Protein AF-A0A1G2W5U4-F1 (afdb_monomer)

Sequence (71 aa):
MKHLTRFGILRLQFLQSCKPELLQEMQHAGALEDHLVSSQRSAEWELDQLIFAGMEEEEAELFILNEYIMA

Secondary structure (DSSP, 8-state):
-TT--HHHHHHHHHHHHH-HHHHHHHHHTT-HHHHHHHHHHHHHHHHHHHHHTT--HHHHHHHHHHHHHH-

Radius of gyration: 12.94 Å; Cα contacts (8 Å, |Δi|>4): 42; chains: 1; bounding box: 27×22×36 Å

Nearest PDB structures (foldseek):
  2apl-assembly1_A  TM=7.986E-01  e=6.815E+00  Porphyromonas gingivalis W83
  5cwc-assembly1_A  TM=6.326E-01  e=4.472E+00  synthetic construct
  5cwg-assembly1_A  TM=6.355E-01  e=6.417E+00  synthetic construct

Structure (mmCIF, N/CA/C/O backbone):
data_AF-A0A1G2W5U4-F1
#
_entry.id   AF-A0A1G2W5U4-F1
#
loop_
_atom_site.group_PDB
_atom_site.id
_atom_site.type_symbol
_atom_site.label_atom_id
_atom_site.label_alt_id
_atom_site.label_comp_id
_atom_site.label_asym_id
_atom_site.label_entity_id
_atom_site.label_seq_id
_atom_site.pdbx_PDB_ins_code
_atom_site.Cartn_x
_atom_site.Cartn_y
_atom_site.Cartn_z
_atom_site.occupancy
_atom_site.B_iso_or_equiv
_atom_site.auth_seq_id
_atom_site.auth_comp_id
_atom_site.auth_asym_id
_atom_site.auth_atom_id
_atom_site.pdbx_PDB_model_num
ATOM 1 N N . MET A 1 1 ? -0.848 -7.502 13.572 1.00 62.28 1 MET A N 1
ATOM 2 C CA . MET A 1 1 ? 0.160 -6.649 12.880 1.00 62.28 1 MET A CA 1
ATOM 3 C C . MET A 1 1 ? 1.431 -7.353 12.357 1.00 62.28 1 MET A C 1
ATOM 5 O O . MET A 1 1 ? 2.256 -6.673 11.765 1.00 62.28 1 MET A O 1
ATOM 9 N N . LYS A 1 2 ? 1.632 -8.681 12.485 1.00 72.94 2 LYS A N 1
ATOM 10 C CA . LYS A 1 2 ? 2.836 -9.364 11.931 1.00 72.94 2 LYS A CA 1
ATOM 11 C C . LYS A 1 2 ? 2.839 -9.504 10.395 1.00 72.94 2 LYS A C 1
ATOM 13 O O . LYS A 1 2 ? 3.815 -9.985 9.836 1.00 72.94 2 LYS A O 1
ATOM 18 N N . HIS A 1 3 ? 1.747 -9.119 9.736 1.00 83.12 3 HIS A N 1
ATOM 19 C CA . HIS A 1 3 ? 1.507 -9.336 8.307 1.00 83.12 3 HIS A CA 1
ATOM 20 C C . HIS A 1 3 ? 1.685 -8.075 7.455 1.00 83.12 3 HIS A C 1
ATOM 22 O O . HIS A 1 3 ? 1.383 -8.113 6.266 1.00 83.12 3 HIS A O 1
ATOM 28 N N . LEU A 1 4 ? 2.129 -6.961 8.048 1.00 90.44 4 LEU A N 1
ATOM 29 C CA . LEU A 1 4 ? 2.327 -5.725 7.300 1.00 90.44 4 LEU A CA 1
ATOM 30 C C . LEU A 1 4 ? 3.663 -5.746 6.562 1.00 90.44 4 LEU A C 1
ATOM 32 O O . LEU A 1 4 ? 4.709 -5.983 7.168 1.00 90.44 4 LEU A O 1
ATOM 36 N N . THR A 1 5 ? 3.612 -5.471 5.266 1.00 91.00 5 THR A N 1
ATOM 37 C CA . THR A 1 5 ? 4.785 -5.210 4.434 1.00 91.00 5 THR A CA 1
ATOM 38 C C . THR A 1 5 ? 5.165 -3.73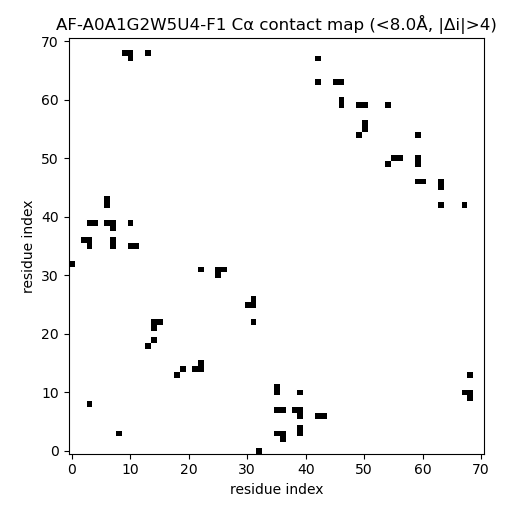2 4.526 1.00 91.00 5 THR A C 1
ATOM 40 O O . THR A 1 5 ? 4.567 -2.961 5.287 1.00 91.00 5 THR A O 1
ATOM 43 N N . ARG A 1 6 ? 6.175 -3.307 3.756 1.00 89.12 6 ARG A N 1
ATOM 44 C CA . ARG A 1 6 ? 6.592 -1.897 3.691 1.00 89.12 6 ARG A CA 1
ATOM 45 C C . ARG A 1 6 ? 5.410 -0.974 3.362 1.00 89.12 6 ARG A C 1
ATOM 47 O O . ARG A 1 6 ? 5.264 0.055 4.018 1.00 89.12 6 ARG A O 1
ATOM 54 N N . PHE A 1 7 ? 4.530 -1.359 2.436 1.00 91.00 7 PHE A N 1
ATOM 55 C CA . PHE A 1 7 ? 3.343 -0.573 2.078 1.00 91.00 7 PHE A CA 1
ATOM 56 C C . PHE A 1 7 ? 2.339 -0.462 3.231 1.00 91.00 7 PHE A C 1
ATOM 58 O O . PHE A 1 7 ? 1.819 0.622 3.499 1.00 91.00 7 PHE A O 1
ATOM 65 N N . GLY A 1 8 ? 2.101 -1.546 3.975 1.00 92.81 8 GLY A N 1
ATOM 66 C CA . GLY A 1 8 ? 1.249 -1.508 5.166 1.00 92.81 8 GLY A CA 1
ATOM 67 C C . GLY A 1 8 ? 1.799 -0.577 6.253 1.00 92.81 8 GLY A C 1
ATOM 68 O O . GLY A 1 8 ? 1.051 0.196 6.852 1.00 92.81 8 GLY A O 1
ATOM 69 N N . ILE A 1 9 ? 3.118 -0.598 6.472 1.00 92.94 9 ILE A N 1
ATOM 70 C CA . ILE A 1 9 ? 3.796 0.288 7.431 1.00 92.94 9 ILE A CA 1
ATOM 71 C C . ILE A 1 9 ? 3.689 1.753 6.995 1.00 92.94 9 ILE A C 1
ATOM 73 O O . ILE A 1 9 ? 3.340 2.604 7.811 1.00 92.94 9 ILE A O 1
ATOM 77 N N . LEU A 1 10 ? 3.942 2.053 5.719 1.00 91.75 10 LEU A N 1
ATOM 78 C CA . LEU A 1 10 ? 3.858 3.416 5.191 1.00 91.75 10 LEU A CA 1
ATOM 79 C C . LEU A 1 10 ? 2.436 3.974 5.277 1.00 91.75 10 LEU A C 1
ATOM 81 O O . LEU A 1 10 ? 2.255 5.118 5.693 1.00 91.75 10 LEU A O 1
ATOM 85 N N . ARG A 1 11 ? 1.415 3.160 4.975 1.00 92.19 11 ARG A N 1
ATOM 86 C CA . ARG A 1 11 ? 0.017 3.581 5.139 1.00 92.19 11 ARG A CA 1
ATOM 87 C C . ARG A 1 11 ? -0.303 3.900 6.592 1.00 92.19 11 ARG A C 1
ATOM 89 O O . ARG A 1 11 ? -0.938 4.913 6.864 1.00 92.19 11 ARG A O 1
ATOM 96 N N . LEU A 1 12 ? 0.161 3.073 7.528 1.00 94.00 12 LEU A N 1
ATOM 97 C CA . LEU A 1 12 ? -0.021 3.335 8.953 1.00 94.00 12 LEU A CA 1
ATOM 98 C C . LEU A 1 12 ? 0.657 4.643 9.380 1.00 94.00 12 LEU A 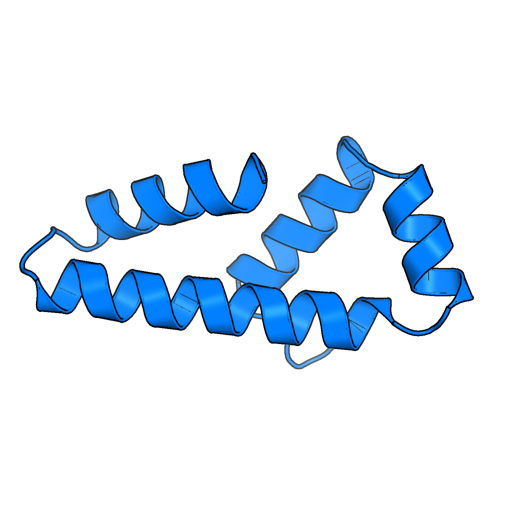C 1
ATOM 100 O O . LEU A 1 12 ? 0.032 5.442 10.072 1.00 94.00 12 LEU A O 1
ATOM 104 N N . GLN A 1 13 ? 1.899 4.881 8.953 1.00 93.06 13 GLN A N 1
ATOM 105 C CA . GLN A 1 13 ? 2.621 6.121 9.253 1.00 93.06 13 GLN A CA 1
ATOM 106 C C . GLN A 1 13 ? 1.889 7.348 8.702 1.00 93.06 13 GLN A C 1
ATOM 108 O O . GLN A 1 13 ? 1.710 8.324 9.425 1.00 93.06 13 GLN A O 1
ATOM 113 N N . PHE A 1 14 ? 1.395 7.273 7.465 1.00 91.75 14 PHE A N 1
ATOM 114 C CA . PHE A 1 14 ? 0.594 8.338 6.868 1.00 91.75 14 PHE A CA 1
ATOM 115 C C . PHE A 1 14 ? -0.705 8.595 7.641 1.00 91.75 14 PHE A C 1
ATOM 117 O O . PHE A 1 14 ? -1.034 9.743 7.936 1.00 91.75 14 PHE A O 1
ATOM 124 N N . LEU A 1 15 ? -1.440 7.545 8.019 1.00 92.69 15 LEU A N 1
ATOM 125 C CA . LEU A 1 15 ? -2.647 7.686 8.835 1.00 92.69 15 LEU A CA 1
ATOM 126 C C . LEU A 1 15 ? -2.327 8.344 10.187 1.00 92.69 15 LEU A C 1
ATOM 128 O O . LEU A 1 15 ? -3.065 9.218 10.629 1.00 92.69 15 LEU A O 1
ATOM 132 N N . GLN A 1 16 ? -1.203 7.990 10.812 1.00 94.81 16 GLN A N 1
ATOM 133 C CA . GLN A 1 16 ? -0.756 8.597 12.069 1.00 94.81 16 GLN A CA 1
ATOM 134 C C . GLN A 1 16 ? -0.413 10.085 11.926 1.00 94.81 16 GLN A C 1
ATOM 136 O O . GLN A 1 16 ? -0.763 10.868 12.806 1.00 94.81 16 GLN A O 1
ATOM 141 N N . SER A 1 17 ? 0.273 10.481 10.850 1.00 93.94 17 SER A N 1
ATOM 142 C CA . SER A 1 17 ? 0.744 11.860 10.673 1.00 93.94 17 SER A CA 1
ATOM 143 C C . SER A 1 17 ? -0.288 12.789 10.038 1.00 93.94 17 SER A C 1
ATOM 145 O O . SER A 1 17 ? -0.331 13.970 10.369 1.00 93.94 17 SER A O 1
ATOM 147 N N . CYS A 1 18 ? -1.090 12.279 9.103 1.00 92.56 18 CYS A N 1
ATOM 148 C CA . CYS A 1 18 ? -1.895 13.094 8.193 1.00 92.56 18 CYS A CA 1
ATOM 149 C C . CYS A 1 18 ? -3.404 12.873 8.333 1.00 92.56 18 CYS A C 1
ATOM 151 O O . CYS A 1 18 ? -4.165 13.789 8.035 1.00 9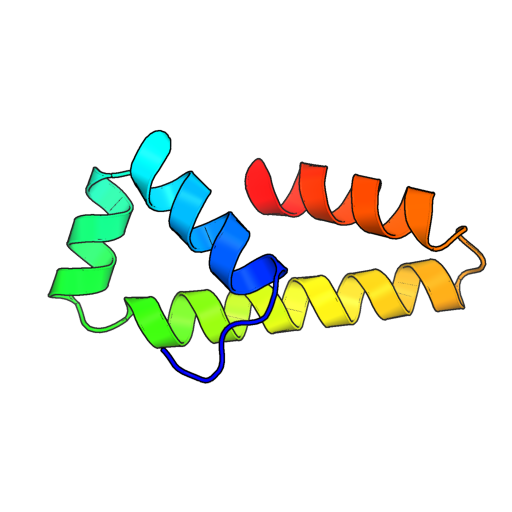2.56 18 CYS A O 1
ATOM 153 N N . LYS A 1 19 ? -3.855 11.691 8.776 1.00 92.69 19 LYS A N 1
ATOM 154 C CA . LYS A 1 19 ? -5.287 11.374 8.952 1.00 92.69 19 LYS A CA 1
ATOM 155 C C . LYS A 1 19 ? -5.565 10.711 10.324 1.00 92.69 19 LYS A C 1
ATOM 157 O O . LYS A 1 19 ? -6.132 9.616 10.364 1.00 92.69 19 LYS A O 1
ATOM 162 N N . PRO A 1 20 ? -5.177 11.335 11.458 1.00 95.62 20 PRO A N 1
ATOM 163 C CA . PRO A 1 20 ? -5.249 10.699 12.780 1.00 95.62 20 PRO A CA 1
ATOM 164 C C . PRO A 1 20 ? -6.682 10.405 13.245 1.00 95.62 20 PRO A C 1
ATOM 166 O O . PRO A 1 20 ? -6.903 9.435 13.966 1.00 95.62 20 PRO A O 1
ATOM 169 N N . GLU A 1 21 ? -7.659 11.204 12.818 1.00 96.44 21 GLU A N 1
ATOM 170 C CA . GLU A 1 21 ? -9.083 10.988 13.113 1.00 96.44 21 GLU A CA 1
ATOM 171 C C . GLU A 1 21 ? -9.584 9.697 12.451 1.00 96.44 21 GLU A C 1
ATOM 173 O O . GLU A 1 21 ? -10.120 8.819 13.123 1.00 96.44 21 GLU A O 1
ATOM 178 N N . LEU A 1 22 ? -9.278 9.515 11.161 1.00 94.38 22 LEU A N 1
ATOM 179 C CA . LEU A 1 22 ? -9.594 8.292 10.422 1.00 94.38 22 LEU A CA 1
ATOM 180 C C . LEU A 1 22 ? -8.915 7.060 11.037 1.00 94.38 22 LEU A C 1
ATOM 182 O O . LEU A 1 22 ? -9.519 5.991 11.125 1.00 94.38 22 LEU A O 1
ATOM 186 N N . LEU A 1 23 ? -7.663 7.202 11.489 1.00 96.31 23 LEU A N 1
ATOM 187 C CA . LEU A 1 23 ? -6.960 6.133 12.197 1.00 96.31 23 LEU A CA 1
ATOM 188 C C . LEU A 1 23 ? -7.723 5.706 13.457 1.00 96.31 23 LEU A C 1
ATOM 190 O O . LEU A 1 23 ? -7.906 4.509 13.680 1.00 96.31 23 LEU A O 1
ATOM 194 N N . GLN A 1 24 ? -8.171 6.668 14.267 1.00 96.88 24 GLN A N 1
ATOM 195 C CA . GLN A 1 24 ? -8.934 6.388 15.483 1.00 96.88 24 GLN A CA 1
ATOM 196 C C . GLN A 1 24 ? -10.283 5.734 15.175 1.00 96.88 24 GLN A C 1
ATOM 198 O O . GLN A 1 24 ? -10.646 4.763 15.837 1.00 96.88 24 GLN A O 1
ATOM 203 N N . GLU A 1 25 ? -10.998 6.203 14.151 1.00 97.25 25 GLU A N 1
ATOM 204 C CA . GLU A 1 25 ? -12.258 5.599 13.705 1.00 97.25 25 GLU A CA 1
ATOM 205 C C . GLU A 1 25 ? -12.068 4.135 13.293 1.00 97.25 25 GLU A C 1
ATOM 207 O O . GLU A 1 25 ? -12.785 3.253 13.768 1.00 97.25 25 GLU A O 1
ATOM 212 N N . MET A 1 26 ? -11.052 3.847 12.473 1.00 96.25 26 MET A N 1
ATOM 213 C CA . MET A 1 26 ? -10.732 2.482 12.046 1.00 96.25 26 MET A CA 1
ATOM 214 C C . MET A 1 26 ? -10.313 1.586 13.215 1.00 96.25 26 MET A C 1
ATOM 216 O O . MET A 1 26 ? -10.664 0.405 13.241 1.00 96.25 26 MET A O 1
ATOM 220 N N . GLN A 1 27 ? -9.567 2.125 14.184 1.00 96.12 27 GLN A N 1
ATOM 221 C CA . GLN A 1 27 ? -9.197 1.397 15.399 1.00 96.12 27 GLN A CA 1
ATOM 222 C C . GLN A 1 27 ? -10.423 1.077 16.252 1.00 96.12 27 GLN A C 1
ATOM 224 O O . GLN A 1 27 ? -10.562 -0.056 16.709 1.00 96.12 27 GLN A O 1
ATOM 229 N N . HIS A 1 28 ? -11.327 2.040 16.431 1.00 96.81 28 HIS A N 1
ATOM 230 C CA . HIS A 1 28 ? -12.552 1.846 17.199 1.00 96.81 28 HIS A CA 1
ATOM 231 C C . HIS A 1 28 ? -13.492 0.832 16.536 1.00 96.81 28 HIS A C 1
ATOM 233 O O . HIS A 1 28 ? -14.075 -0.010 17.214 1.00 96.81 28 HIS A O 1
ATOM 239 N N . ALA A 1 29 ? -13.579 0.863 15.205 1.00 96.88 29 ALA A N 1
ATOM 240 C CA . ALA A 1 29 ? -14.342 -0.099 14.418 1.00 96.88 29 ALA A CA 1
ATOM 241 C C . ALA A 1 29 ? -13.681 -1.490 14.325 1.00 96.88 29 ALA A C 1
ATOM 243 O O . ALA A 1 29 ? -14.282 -2.408 13.771 1.00 96.88 29 ALA A O 1
ATOM 244 N N . GLY A 1 30 ? -12.447 -1.661 14.819 1.00 96.00 30 GLY A N 1
ATOM 245 C CA . GLY A 1 30 ? -11.687 -2.908 14.685 1.00 96.00 30 GLY A CA 1
ATOM 246 C C . GLY A 1 30 ? -11.266 -3.237 13.246 1.00 96.00 30 GLY A C 1
ATOM 247 O O . GLY A 1 30 ? -10.870 -4.363 12.973 1.00 96.00 30 GLY A O 1
ATOM 248 N N . ALA A 1 31 ? -11.334 -2.268 12.330 1.00 96.19 31 ALA A N 1
ATOM 249 C CA . ALA A 1 31 ? -11.110 -2.452 10.895 1.00 96.19 31 ALA A CA 1
ATOM 250 C C . ALA A 1 31 ? -9.687 -2.083 10.438 1.00 96.19 31 ALA A C 1
ATOM 252 O O . ALA A 1 31 ? -9.356 -2.240 9.264 1.00 96.19 31 ALA A O 1
ATOM 253 N N . LEU A 1 32 ? -8.837 -1.573 11.340 1.00 95.12 32 LEU A N 1
ATOM 254 C CA . LEU A 1 32 ? -7.511 -1.066 10.973 1.00 95.12 32 LEU A CA 1
ATOM 255 C C . LEU A 1 32 ? -6.619 -2.142 10.339 1.00 95.12 32 LEU A C 1
ATOM 257 O O . LEU A 1 32 ? -5.995 -1.884 9.315 1.00 95.12 32 LEU A O 1
ATOM 261 N N . GLU A 1 33 ? -6.521 -3.329 10.945 1.00 95.06 33 GLU A N 1
ATOM 262 C CA . GLU A 1 33 ? -5.627 -4.373 10.425 1.00 95.06 33 GLU A CA 1
ATOM 263 C C . GLU A 1 33 ? -6.079 -4.847 9.039 1.00 95.06 33 GLU A C 1
ATOM 265 O O . GLU A 1 33 ? -5.261 -4.884 8.121 1.00 95.06 33 GLU A O 1
ATOM 270 N N . ASP A 1 34 ? -7.377 -5.094 8.859 1.00 95.25 34 ASP A N 1
ATOM 271 C CA . ASP A 1 34 ? -7.946 -5.485 7.567 1.00 95.25 34 ASP A CA 1
ATOM 272 C C . ASP A 1 34 ? -7.765 -4.396 6.506 1.00 95.25 34 ASP A C 1
ATOM 274 O O . ASP A 1 34 ? -7.401 -4.700 5.370 1.00 95.25 34 ASP A O 1
ATOM 278 N N . HIS A 1 35 ? -7.948 -3.122 6.872 1.00 93.50 35 HIS A N 1
ATOM 279 C CA . HIS A 1 35 ? -7.688 -1.999 5.976 1.00 93.50 35 HIS A CA 1
ATOM 280 C C . HIS A 1 35 ? -6.229 -1.987 5.510 1.00 93.50 35 HIS A C 1
ATOM 282 O O . HIS A 1 35 ? -5.978 -1.944 4.309 1.00 93.50 35 HIS A O 1
ATOM 288 N N . LEU A 1 36 ? -5.268 -2.073 6.435 1.00 94.12 36 LEU A N 1
ATOM 289 C CA . LEU A 1 36 ? -3.842 -2.042 6.101 1.00 94.12 36 LEU A CA 1
ATOM 290 C C . LEU A 1 36 ? -3.422 -3.250 5.251 1.00 94.12 36 LEU A C 1
ATOM 292 O O . LEU A 1 36 ? -2.666 -3.086 4.295 1.00 94.12 36 LEU A O 1
ATOM 296 N N . VAL A 1 37 ? -3.931 -4.446 5.563 1.00 94.88 37 VAL A N 1
ATOM 297 C CA . VAL A 1 37 ? -3.631 -5.676 4.810 1.00 94.88 37 VAL A CA 1
ATOM 298 C C . VAL A 1 37 ? -4.270 -5.662 3.421 1.00 94.88 37 VAL A C 1
ATOM 300 O O . VAL A 1 37 ? -3.646 -6.099 2.458 1.00 94.88 37 VAL A O 1
ATOM 303 N N . SER A 1 38 ? -5.502 -5.173 3.295 1.00 93.62 38 SER A N 1
ATOM 304 C CA . SER A 1 38 ? -6.165 -5.030 1.995 1.00 93.62 38 SER A CA 1
ATOM 305 C C . SER A 1 38 ? -5.443 -3.997 1.128 1.00 93.62 38 SER A C 1
ATOM 307 O O . SER A 1 38 ? -5.055 -4.283 -0.000 1.00 93.62 38 SER A O 1
ATOM 309 N N . SER A 1 39 ? -5.168 -2.829 1.707 1.00 92.25 39 SER A N 1
ATOM 310 C CA . SER A 1 39 ? -4.512 -1.706 1.046 1.00 92.25 39 SER A CA 1
ATOM 311 C C . SER A 1 39 ? -3.114 -2.083 0.537 1.00 92.25 39 SER A C 1
ATOM 313 O O . SER A 1 39 ? -2.811 -1.860 -0.633 1.00 92.25 39 SER A O 1
ATOM 315 N N . GLN A 1 40 ? -2.279 -2.732 1.359 1.00 93.75 40 GLN A N 1
ATOM 316 C CA . GLN A 1 40 ? -0.935 -3.126 0.919 1.00 93.75 40 GLN A CA 1
ATOM 317 C C . GLN A 1 40 ? -0.966 -4.164 -0.212 1.00 93.75 40 GLN A C 1
ATOM 319 O O . GLN A 1 40 ? -0.127 -4.101 -1.099 1.00 93.75 40 GLN A O 1
ATOM 324 N N . ARG A 1 41 ? -1.938 -5.091 -0.211 1.00 94.75 41 ARG A N 1
ATOM 325 C CA . ARG A 1 41 ? -2.064 -6.102 -1.272 1.00 94.75 41 ARG A CA 1
ATOM 326 C C . ARG A 1 41 ? -2.431 -5.466 -2.603 1.00 94.75 41 ARG A C 1
ATOM 328 O O . ARG A 1 41 ? -1.934 -5.911 -3.629 1.00 94.75 41 ARG A O 1
ATOM 335 N N . SER A 1 42 ? -3.285 -4.443 -2.586 1.00 93.50 42 SER A N 1
ATOM 336 C CA . SER A 1 42 ? -3.597 -3.675 -3.791 1.00 93.50 42 SER A CA 1
ATOM 337 C C . SER A 1 42 ? -2.352 -2.971 -4.329 1.00 93.50 42 SER A C 1
ATOM 339 O O . SER A 1 42 ? -2.059 -3.106 -5.509 1.00 93.50 42 SER A O 1
ATOM 341 N N . ALA A 1 43 ? -1.576 -2.308 -3.462 1.00 92.94 43 ALA A N 1
ATOM 342 C CA . ALA A 1 43 ? -0.326 -1.657 -3.862 1.00 92.94 43 ALA A CA 1
ATOM 343 C C . ALA A 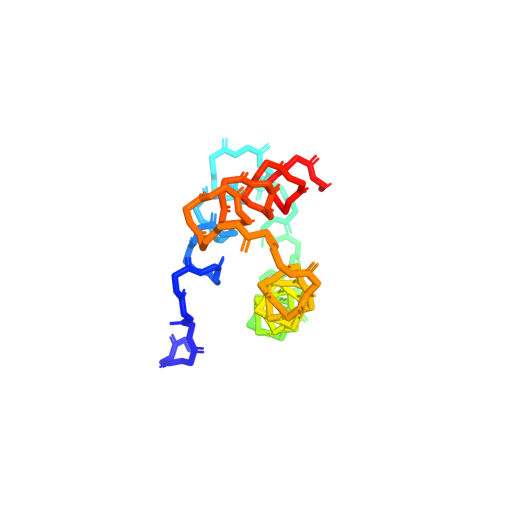1 43 ? 0.704 -2.647 -4.433 1.00 92.94 43 ALA A C 1
ATOM 345 O O . ALA A 1 43 ? 1.317 -2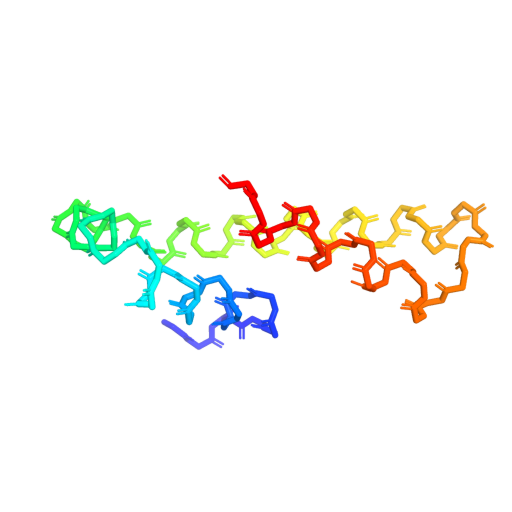.371 -5.458 1.00 92.94 43 ALA A O 1
ATOM 346 N N . GLU A 1 44 ? 0.872 -3.810 -3.801 1.00 94.31 44 GLU A N 1
ATOM 347 C CA . GLU A 1 44 ? 1.763 -4.874 -4.286 1.00 94.31 44 GLU A CA 1
ATOM 348 C C . GLU A 1 44 ? 1.307 -5.413 -5.645 1.00 94.31 44 GLU A C 1
ATOM 350 O O . GLU A 1 44 ? 2.116 -5.571 -6.554 1.00 94.31 44 GLU A O 1
ATOM 355 N N . TRP A 1 45 ? 0.003 -5.642 -5.812 1.00 95.44 45 TRP A N 1
ATOM 356 C CA . TRP A 1 45 ? -0.543 -6.113 -7.079 1.00 95.44 45 TRP A CA 1
ATOM 357 C C . TRP A 1 45 ? -0.354 -5.090 -8.206 1.00 95.44 45 TRP A C 1
ATOM 359 O O . TRP A 1 45 ? 0.041 -5.465 -9.308 1.00 95.44 45 TRP A O 1
ATOM 369 N N . GLU A 1 46 ? -0.609 -3.807 -7.946 1.00 95.19 46 GLU A N 1
ATOM 370 C CA . GLU A 1 46 ? -0.403 -2.740 -8.931 1.00 95.19 46 GLU A CA 1
ATOM 371 C C . GLU A 1 46 ? 1.080 -2.566 -9.285 1.00 95.19 46 GLU A C 1
ATOM 373 O O . GLU A 1 46 ? 1.407 -2.410 -10.463 1.00 95.19 46 GLU A O 1
ATOM 378 N N . LEU A 1 47 ? 1.979 -2.669 -8.301 1.00 95.50 47 LEU A N 1
ATOM 379 C CA . LEU A 1 47 ? 3.425 -2.668 -8.528 1.00 95.50 47 LEU A CA 1
ATOM 380 C C . LEU A 1 47 ? 3.832 -3.786 -9.495 1.00 95.50 47 LEU A C 1
ATOM 382 O O . LEU A 1 47 ? 4.499 -3.522 -10.497 1.00 95.50 47 LEU A O 1
ATOM 386 N N . ASP A 1 48 ? 3.370 -5.014 -9.245 1.00 96.44 48 ASP A N 1
ATOM 387 C CA . ASP A 1 48 ? 3.644 -6.160 -10.115 1.00 96.44 48 ASP A CA 1
ATOM 388 C C . ASP A 1 48 ? 3.121 -5.929 -11.543 1.00 96.44 48 ASP A C 1
ATOM 390 O O . ASP A 1 48 ? 3.783 -6.308 -12.512 1.00 96.44 48 ASP A O 1
ATOM 394 N N . GLN A 1 49 ? 1.953 -5.289 -11.703 1.00 97.50 49 GLN A N 1
ATOM 395 C CA . GLN A 1 49 ? 1.411 -4.958 -13.028 1.00 97.50 49 GLN A CA 1
ATOM 396 C C . GLN A 1 49 ? 2.281 -3.942 -13.778 1.00 97.50 49 GLN A C 1
ATOM 398 O O . GLN A 1 49 ? 2.495 -4.101 -14.981 1.00 97.50 49 GLN A O 1
ATOM 403 N N . LEU A 1 50 ? 2.788 -2.914 -13.094 1.00 97.12 50 LEU A N 1
ATOM 404 C CA . LEU A 1 50 ? 3.651 -1.896 -13.700 1.00 97.12 50 LEU A CA 1
ATOM 405 C C . LEU A 1 50 ? 4.991 -2.488 -14.138 1.00 97.12 50 LEU A C 1
ATOM 407 O O . LEU A 1 50 ? 5.418 -2.272 -15.275 1.00 97.12 50 LEU A O 1
ATOM 411 N N . ILE A 1 51 ? 5.609 -3.296 -13.275 1.00 97.50 51 ILE A N 1
ATOM 412 C CA . ILE A 1 51 ? 6.858 -3.999 -13.591 1.00 97.50 51 ILE A CA 1
ATOM 413 C C . ILE A 1 51 ? 6.638 -4.952 -14.771 1.00 97.50 51 ILE A C 1
ATOM 415 O O . ILE A 1 51 ? 7.417 -4.963 -15.723 1.00 97.50 51 ILE A O 1
ATOM 419 N N . PHE A 1 52 ? 5.537 -5.710 -14.769 1.00 97.62 52 PHE A N 1
ATOM 420 C CA . PHE A 1 52 ? 5.188 -6.598 -15.880 1.00 97.62 52 PHE A CA 1
ATOM 421 C C . PHE A 1 52 ? 4.965 -5.842 -17.200 1.00 97.62 52 PHE A C 1
ATOM 423 O O . PHE A 1 52 ? 5.308 -6.349 -18.269 1.00 97.62 52 PHE A O 1
ATOM 430 N N . ALA A 1 53 ? 4.430 -4.621 -17.139 1.00 97.56 53 ALA A N 1
ATOM 431 C CA . ALA A 1 53 ? 4.266 -3.745 -18.296 1.00 97.56 53 ALA A CA 1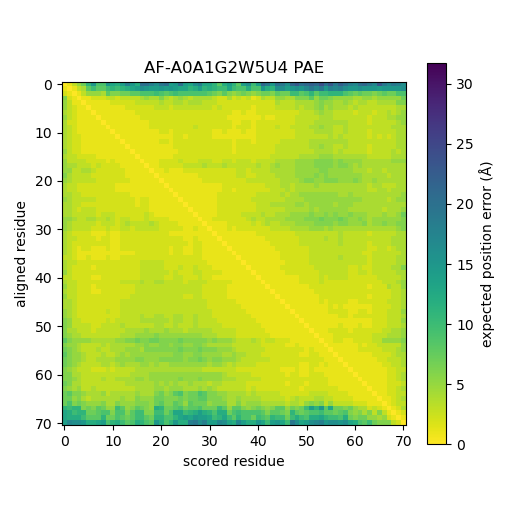
ATOM 432 C C . ALA A 1 53 ? 5.592 -3.147 -18.813 1.00 97.56 53 ALA A C 1
ATOM 434 O O . ALA A 1 53 ? 5.591 -2.480 -19.849 1.00 97.56 53 ALA A O 1
ATOM 435 N N . GLY A 1 54 ? 6.715 -3.412 -18.137 1.00 97.62 54 GLY A N 1
ATOM 436 C CA . GLY A 1 54 ? 8.051 -2.969 -18.529 1.00 97.62 54 GLY A CA 1
ATOM 437 C C . GLY A 1 54 ? 8.483 -1.643 -17.907 1.00 97.62 54 GLY A C 1
ATOM 438 O O . GLY A 1 54 ? 9.439 -1.047 -18.397 1.00 97.62 54 GLY A O 1
ATOM 439 N N . MET A 1 55 ? 7.789 -1.166 -16.868 1.00 97.62 55 MET A N 1
ATOM 440 C CA . MET A 1 55 ? 8.279 -0.056 -16.051 1.00 97.62 55 MET A CA 1
ATOM 441 C C . MET A 1 55 ? 9.441 -0.539 -15.177 1.00 97.62 55 MET A C 1
ATOM 443 O O . MET A 1 55 ? 9.401 -1.648 -14.643 1.00 97.62 55 MET A O 1
ATOM 447 N N . GLU A 1 56 ? 10.465 0.295 -15.018 1.00 97.44 56 GLU A N 1
ATOM 448 C CA . GLU A 1 56 ? 11.571 -0.005 -14.109 1.00 97.44 56 GLU A CA 1
ATOM 449 C C . GLU A 1 56 ? 11.068 -0.073 -12.661 1.00 97.44 56 GLU A C 1
ATOM 451 O O . GLU A 1 56 ? 10.234 0.731 -12.244 1.00 97.44 56 GLU A O 1
ATOM 456 N N . GLU A 1 57 ? 11.585 -1.025 -11.882 1.00 93.19 57 GLU A N 1
ATOM 457 C CA . GLU A 1 57 ? 11.100 -1.324 -10.525 1.00 93.19 57 GLU A CA 1
ATOM 458 C C . GLU A 1 57 ? 11.115 -0.092 -9.607 1.00 93.19 57 GLU A C 1
ATOM 460 O O . GLU A 1 57 ? 10.141 0.171 -8.902 1.00 93.19 57 GLU A O 1
ATOM 465 N N . GLU A 1 58 ? 12.182 0.710 -9.661 1.00 93.31 58 GLU A N 1
ATOM 466 C CA . GLU A 1 58 ? 12.306 1.939 -8.867 1.00 93.31 58 GLU A CA 1
ATOM 467 C C . GLU A 1 58 ? 11.263 2.999 -9.262 1.00 93.31 58 GLU A C 1
ATOM 469 O O . GLU A 1 58 ? 10.707 3.682 -8.399 1.00 93.31 58 GLU A O 1
ATOM 474 N N . GLU A 1 59 ? 10.974 3.130 -10.560 1.00 95.06 59 GLU A N 1
ATOM 475 C CA . GLU A 1 59 ? 9.971 4.065 -11.079 1.00 95.06 59 GLU A CA 1
ATOM 476 C C . GLU A 1 59 ? 8.557 3.610 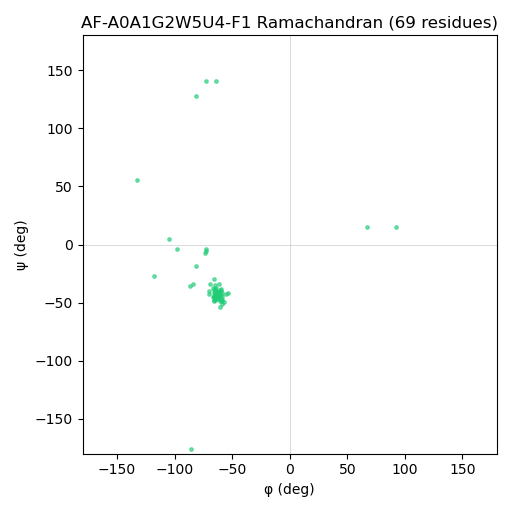-10.704 1.00 95.06 59 GLU A C 1
ATOM 478 O O . GLU A 1 59 ? 7.748 4.419 -10.241 1.00 95.06 59 GLU A O 1
ATOM 483 N N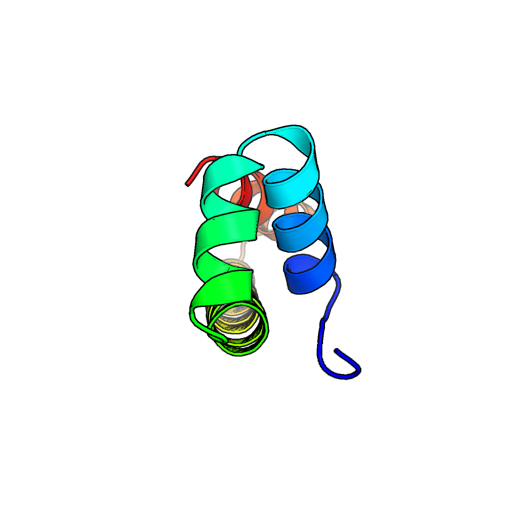 . ALA A 1 60 ? 8.283 2.310 -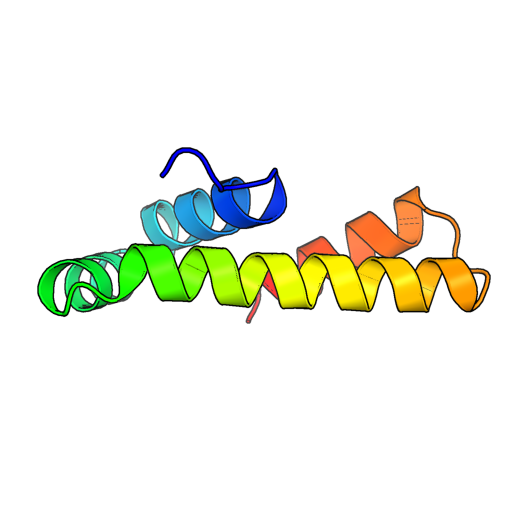10.823 1.00 94.75 60 ALA A N 1
ATOM 484 C CA . ALA A 1 60 ? 7.014 1.710 -10.442 1.00 94.75 60 ALA A CA 1
ATOM 485 C C . ALA A 1 60 ? 6.760 1.839 -8.935 1.00 94.75 60 ALA A C 1
ATOM 487 O O . ALA A 1 60 ? 5.666 2.231 -8.527 1.00 94.75 60 ALA A O 1
ATOM 488 N N . GLU A 1 61 ? 7.771 1.591 -8.097 1.00 91.00 61 GLU A N 1
ATOM 489 C CA . GLU A 1 61 ? 7.641 1.764 -6.649 1.00 91.00 61 GLU A CA 1
ATOM 490 C C . GLU A 1 61 ? 7.364 3.232 -6.292 1.00 91.00 61 GLU A C 1
ATOM 492 O O . GLU A 1 61 ? 6.458 3.511 -5.504 1.00 91.00 61 GLU A O 1
ATOM 497 N N . LEU A 1 62 ? 8.079 4.187 -6.897 1.00 90.88 62 LEU A N 1
ATOM 498 C CA . LEU A 1 62 ? 7.830 5.618 -6.692 1.00 90.88 62 LEU A CA 1
ATOM 499 C C . LEU A 1 62 ? 6.423 6.036 -7.134 1.00 90.88 62 LEU A C 1
ATOM 501 O O . LEU A 1 62 ? 5.771 6.819 -6.437 1.00 90.88 62 LEU A O 1
ATOM 505 N N . PHE A 1 63 ? 5.948 5.516 -8.265 1.00 91.81 63 PHE A N 1
ATOM 506 C CA . PHE A 1 63 ? 4.601 5.773 -8.764 1.00 91.81 63 PHE A CA 1
ATOM 507 C C . PHE A 1 63 ? 3.541 5.285 -7.770 1.00 91.81 63 PHE A C 1
ATOM 509 O O . PHE A 1 63 ? 2.710 6.079 -7.323 1.00 91.81 63 PHE A O 1
ATOM 516 N N . ILE A 1 64 ? 3.622 4.014 -7.357 1.00 92.12 64 ILE A N 1
ATOM 517 C CA . ILE A 1 64 ? 2.688 3.429 -6.389 1.00 92.12 64 ILE A CA 1
ATOM 518 C C . ILE A 1 64 ? 2.729 4.197 -5.077 1.00 92.12 64 ILE A C 1
ATOM 520 O O . ILE A 1 64 ? 1.679 4.525 -4.541 1.00 92.12 64 ILE A O 1
ATOM 524 N N . LEU A 1 65 ? 3.909 4.544 -4.561 1.00 86.12 65 LEU A N 1
ATOM 525 C CA . LEU A 1 65 ? 4.021 5.299 -3.314 1.00 86.12 65 LEU A CA 1
ATOM 526 C C . LEU A 1 65 ? 3.308 6.653 -3.375 1.00 86.12 65 LEU A C 1
ATOM 528 O O . LEU A 1 65 ? 2.633 7.018 -2.411 1.00 86.12 65 LEU A O 1
ATOM 532 N N . ASN A 1 66 ? 3.425 7.380 -4.487 1.00 85.81 66 ASN A N 1
ATOM 533 C CA . ASN A 1 66 ? 2.748 8.665 -4.649 1.00 85.81 66 ASN A CA 1
ATOM 534 C C . ASN A 1 66 ? 1.222 8.507 -4.682 1.00 85.81 66 ASN A C 1
ATOM 536 O O . ASN A 1 66 ? 0.531 9.206 -3.941 1.00 85.81 66 ASN A O 1
ATOM 540 N N . GLU A 1 67 ? 0.696 7.566 -5.466 1.00 84.12 67 GLU A N 1
ATOM 541 C CA . GLU A 1 67 ? -0.751 7.321 -5.550 1.00 84.12 67 GLU A CA 1
ATOM 542 C C . GLU A 1 67 ? -1.313 6.786 -4.221 1.00 84.12 67 GLU A C 1
ATOM 544 O O . GLU A 1 67 ? -2.310 7.274 -3.688 1.00 84.12 67 GLU A O 1
ATOM 549 N N . TYR A 1 68 ? -0.618 5.821 -3.627 1.00 78.56 68 TYR A N 1
ATOM 550 C CA . TYR A 1 68 ? -1.041 5.091 -2.437 1.00 78.56 68 TYR A CA 1
ATOM 551 C C . TYR A 1 68 ? -1.055 5.939 -1.158 1.00 78.56 68 TYR A C 1
ATOM 553 O O . TYR A 1 68 ? -1.879 5.730 -0.257 1.00 78.56 68 TYR A O 1
ATOM 561 N N . ILE A 1 69 ? -0.127 6.891 -1.044 1.00 74.44 69 ILE A N 1
ATOM 562 C CA . ILE A 1 69 ? -0.057 7.804 0.102 1.00 74.44 69 ILE A CA 1
ATOM 563 C C . ILE A 1 69 ? -1.006 8.993 -0.096 1.00 74.44 69 ILE A C 1
ATOM 565 O O . ILE A 1 69 ? -1.590 9.454 0.884 1.00 74.44 69 ILE A O 1
ATOM 569 N N . MET A 1 70 ? -1.209 9.477 -1.327 1.00 66.31 70 MET A N 1
ATOM 570 C CA . MET A 1 70 ? -2.090 10.626 -1.573 1.00 66.31 70 MET A CA 1
ATOM 571 C C . MET A 1 70 ? -3.591 10.287 -1.632 1.00 66.31 70 MET A C 1
ATOM 573 O O . MET A 1 70 ? -4.400 11.194 -1.430 1.00 66.31 70 MET A O 1
ATOM 577 N N . ALA A 1 71 ? -3.977 9.020 -1.831 1.00 60.50 71 ALA A N 1
ATOM 578 C CA . ALA A 1 71 ? -5.371 8.551 -1.755 1.00 60.50 71 ALA A CA 1
ATOM 579 C C . ALA A 1 71 ? -5.947 8.550 -0.313 1.00 60.50 71 ALA A C 1
ATOM 581 O O . ALA A 1 71 ? -6.980 9.206 -0.042 1.00 60.50 71 ALA A O 1
#

Foldseek 3Di:
DVQADPQLVLLVVLCVPPVVVVVVVCVVVVNSVVCSNVLVVVLVVQLVVCVVVVHDSVVSNVVSSVVSSVD

Solvent-accessible surface area (backbone atoms only — not comparable to full-atom values): 3966 Å² total; per-residue (Å²): 126,94,80,58,51,73,57,21,49,51,52,50,53,46,28,62,77,75,36,50,68,62,45,52,52,28,53,73,70,68,42,43,66,60,49,36,52,52,51,28,51,51,52,52,52,52,37,53,51,36,39,73,73,68,42,54,62,71,58,30,50,52,50,47,51,54,55,68,69,72,106

pLDDT: mean 91.74, std 7.73, range [60.5, 97.62]

Mean predicted aligned error: 3.46 Å